Protein AF-A0A194UUN7-F1 (afdb_monomer)

Sequence (169 aa):
MPSITTVHESLPYRIAASPDPTKPTPLRAIDLSRYEAPDIADPSTAGREELEPALAQAYTAMSYLSARRQNLALLDSYGKNAWLVGNWHLEAELRSLEREVADARREIDLVTIRRQRVQEEVGGEIRGLDETWRRGVGRVLETEVAAEGVRREVLEVQRELAQRAQAEV

Solvent-accessible surface area (backbone atoms only — not comparable to full-atom values): 9973 Å² total; per-residue (Å²): 134,86,84,85,80,80,80,68,92,83,61,81,84,71,66,85,79,34,100,42,88,91,50,76,68,83,75,84,82,73,83,61,69,64,62,42,80,61,91,64,98,50,79,91,77,55,51,70,86,60,47,54,60,36,49,54,28,43,53,49,33,51,53,50,52,54,52,48,51,53,52,49,53,50,40,71,74,42,38,68,61,54,49,52,54,52,48,55,51,51,53,51,51,49,56,48,52,55,47,54,52,53,50,53,49,53,52,51,51,54,51,48,53,52,51,50,53,55,50,54,56,51,49,51,52,54,49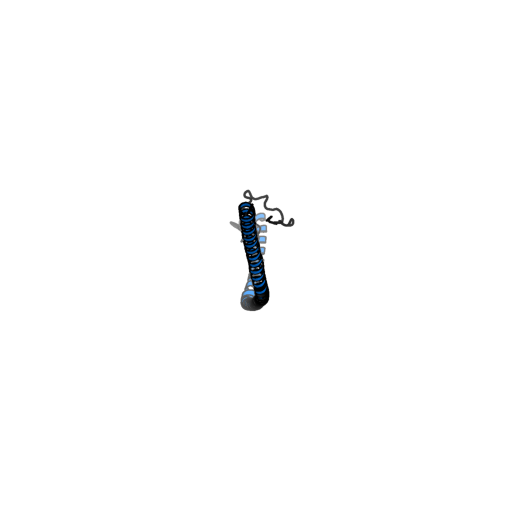,54,51,51,53,50,49,51,51,51,53,49,50,53,53,53,50,52,53,51,53,52,50,53,52,50,53,51,54,50,52,52,51,52,52,53,53,49,59,63,71,76,109

Organism: Cytospora mali (NCBI:txid578113)

Folds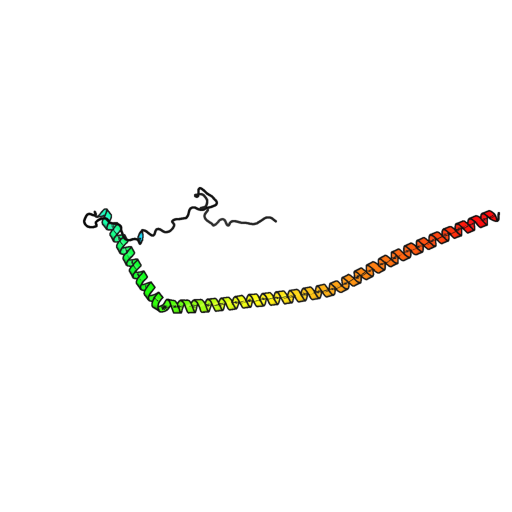eek 3Di:
DDDDPPDDPPDPPPCPPDPDSVDDDDDPPDDPVLLDQQDDPDPVPDDPVSVVVNVVSVVSNVVVVVVVVVVVVVCVVCVVVVVVVVVVVVVVVVVVVVVVVVVVVVVVVVVVVVVVVVCVVVVVVVVVVVVVVVVVVVVVVVVVVVVVVVVVVVVVVVVVVVVVVVVVD

Structure (mmCIF, N/CA/C/O backbone):
data_AF-A0A194UUN7-F1
#
_entry.id   AF-A0A194UUN7-F1
#
loop_
_atom_site.group_PDB
_atom_site.id
_atom_site.type_symbol
_atom_site.label_atom_id
_atom_site.label_alt_id
_atom_site.label_comp_id
_atom_site.label_asym_id
_atom_site.label_entity_id
_atom_site.label_seq_id
_atom_site.pdbx_PDB_ins_code
_atom_site.Cartn_x
_atom_site.Cartn_y
_atom_site.Cartn_z
_atom_site.occupancy
_atom_site.B_iso_or_equiv
_atom_site.auth_seq_id
_atom_site.auth_comp_id
_atom_site.auth_asym_id
_atom_site.auth_atom_id
_atom_site.pdbx_PDB_model_num
ATOM 1 N N . MET A 1 1 ? 12.738 -1.241 24.748 1.00 40.66 1 MET A N 1
ATOM 2 C CA . MET A 1 1 ? 12.448 -1.608 23.346 1.00 40.66 1 MET A CA 1
ATOM 3 C C . MET A 1 1 ? 13.778 -1.899 22.667 1.00 40.66 1 MET A C 1
ATOM 5 O O . MET A 1 1 ? 14.506 -0.940 22.444 1.00 40.66 1 MET A O 1
ATOM 9 N N . PRO A 1 2 ? 14.180 -3.161 22.443 1.00 38.25 2 PRO A N 1
ATOM 10 C CA . PRO A 1 2 ? 15.398 -3.436 21.694 1.00 38.25 2 PRO A CA 1
ATOM 11 C C . PRO A 1 2 ? 15.093 -3.385 20.191 1.00 38.25 2 PRO A C 1
ATOM 13 O O . PRO A 1 2 ? 14.180 -4.054 19.710 1.00 38.25 2 PRO A O 1
ATOM 16 N N . SER A 1 3 ? 15.839 -2.557 19.463 1.00 42.97 3 SER A N 1
ATOM 17 C CA . SER A 1 3 ? 15.768 -2.445 18.007 1.00 42.97 3 SER A CA 1
ATOM 18 C C . SER A 1 3 ? 16.400 -3.676 17.359 1.00 42.97 3 SER A C 1
ATOM 20 O O . SER A 1 3 ? 17.584 -3.942 17.555 1.00 42.97 3 SER A O 1
ATOM 22 N N . ILE A 1 4 ? 15.618 -4.416 16.576 1.00 47.09 4 ILE A N 1
ATOM 23 C CA . ILE A 1 4 ? 16.112 -5.502 15.728 1.00 47.09 4 ILE A CA 1
ATOM 24 C C . ILE A 1 4 ? 16.458 -4.889 14.372 1.00 47.09 4 ILE A C 1
ATOM 26 O O . ILE A 1 4 ? 15.593 -4.733 13.515 1.00 47.09 4 ILE A O 1
ATOM 30 N N . THR A 1 5 ? 17.727 -4.538 14.178 1.00 51.16 5 THR A N 1
ATOM 31 C CA . THR A 1 5 ? 18.286 -4.350 12.834 1.00 51.16 5 THR A CA 1
ATOM 32 C C . THR A 1 5 ? 19.177 -5.549 12.548 1.00 51.16 5 THR A C 1
ATOM 34 O O . THR A 1 5 ? 20.383 -5.516 12.780 1.00 51.16 5 THR A O 1
ATOM 37 N N . THR A 1 6 ? 18.578 -6.644 12.085 1.00 46.22 6 THR A N 1
ATOM 38 C CA . THR A 1 6 ? 19.330 -7.770 11.527 1.00 46.22 6 THR A CA 1
ATOM 39 C C . THR A 1 6 ? 19.773 -7.380 10.123 1.00 46.22 6 THR A C 1
ATOM 41 O O . THR A 1 6 ? 18.981 -7.380 9.183 1.00 46.22 6 THR A O 1
ATOM 44 N N . VAL A 1 7 ? 21.042 -7.006 9.982 1.00 51.09 7 VAL A N 1
ATOM 45 C CA . VAL A 1 7 ? 21.690 -6.859 8.676 1.00 51.09 7 VAL A CA 1
ATOM 46 C C . VAL A 1 7 ? 21.905 -8.273 8.124 1.00 51.09 7 VAL A C 1
ATOM 48 O O . VAL A 1 7 ? 22.600 -9.076 8.737 1.00 51.09 7 VAL A O 1
ATOM 51 N N . HIS A 1 8 ? 21.243 -8.602 7.014 1.00 46.03 8 HIS A N 1
ATOM 52 C CA . HIS A 1 8 ? 21.290 -9.923 6.382 1.00 46.03 8 HIS A CA 1
ATOM 53 C C . HIS A 1 8 ? 22.689 -10.209 5.799 1.00 46.03 8 HIS A C 1
ATOM 55 O O . HIS A 1 8 ? 23.234 -9.405 5.042 1.00 46.03 8 HIS A O 1
ATOM 61 N N . GLU A 1 9 ? 23.242 -11.377 6.123 1.00 49.38 9 GLU A N 1
ATOM 62 C CA . GLU A 1 9 ? 24.629 -11.829 5.893 1.00 49.38 9 GLU A CA 1
ATOM 63 C C . GLU A 1 9 ? 25.030 -11.991 4.407 1.00 49.38 9 GLU A C 1
ATOM 65 O O . GLU A 1 9 ? 26.179 -12.282 4.088 1.00 49.38 9 GLU A O 1
ATOM 70 N N . SER A 1 10 ? 24.100 -11.779 3.470 1.00 47.78 10 SER A N 1
ATOM 71 C CA . SER A 1 10 ? 24.318 -11.980 2.028 1.00 47.78 10 SER A CA 1
ATOM 72 C C . SER A 1 10 ? 24.673 -10.713 1.241 1.00 47.78 10 SER A C 1
ATOM 74 O O . SER A 1 10 ? 24.774 -10.775 0.014 1.00 47.78 10 SER A O 1
ATOM 76 N N . LEU A 1 11 ? 24.819 -9.556 1.892 1.00 42.53 11 LEU A N 1
ATOM 77 C CA . LEU A 1 11 ? 25.294 -8.349 1.216 1.00 42.53 11 LEU A CA 1
ATOM 78 C C . LEU A 1 11 ? 26.823 -8.295 1.310 1.00 42.53 11 LEU A C 1
ATOM 80 O O . LEU A 1 11 ? 27.355 -8.243 2.419 1.00 42.53 11 LEU A O 1
ATOM 84 N N . PRO A 1 12 ? 27.555 -8.318 0.179 1.00 45.66 12 PRO A N 1
ATOM 85 C CA . PRO A 1 12 ? 29.009 -8.328 0.201 1.00 45.66 12 PRO A CA 1
ATOM 86 C C . PRO A 1 12 ? 29.523 -7.105 0.964 1.00 45.66 12 PRO A C 1
ATOM 88 O O . PRO A 1 12 ? 29.266 -5.958 0.592 1.00 45.66 12 PRO A O 1
ATOM 91 N N . TYR A 1 13 ? 30.254 -7.387 2.040 1.00 48.50 13 TYR A N 1
ATOM 92 C CA . TYR A 1 13 ? 30.892 -6.459 2.968 1.00 48.50 13 TYR A CA 1
ATOM 93 C C . TYR A 1 13 ? 31.944 -5.600 2.232 1.00 48.50 13 TYR A C 1
ATOM 95 O O . TYR A 1 13 ? 33.145 -5.826 2.321 1.00 48.50 13 TYR A O 1
ATOM 103 N N . ARG A 1 14 ? 31.506 -4.617 1.434 1.00 49.06 14 ARG A N 1
ATOM 104 C CA . ARG A 1 14 ? 32.381 -3.692 0.680 1.00 49.06 14 ARG A CA 1
ATOM 105 C C . ARG A 1 14 ? 32.570 -2.340 1.373 1.00 49.06 14 ARG A C 1
ATOM 107 O O . ARG A 1 14 ? 33.116 -1.420 0.777 1.00 49.06 14 ARG A O 1
ATOM 114 N N . ILE A 1 15 ? 32.147 -2.222 2.633 1.00 47.06 15 ILE A N 1
ATOM 115 C CA . ILE A 1 15 ? 32.343 -1.016 3.456 1.00 47.06 15 ILE A CA 1
ATOM 116 C C . ILE A 1 15 ? 33.821 -0.873 3.887 1.00 47.06 15 ILE A C 1
ATOM 118 O O . ILE A 1 15 ? 34.275 0.226 4.178 1.00 47.06 15 ILE A O 1
ATOM 122 N N . ALA A 1 16 ? 34.620 -1.945 3.835 1.00 47.44 16 ALA A N 1
ATOM 123 C CA . ALA A 1 16 ? 35.981 -1.976 4.381 1.00 47.44 16 ALA A CA 1
ATOM 124 C C . ALA A 1 16 ? 37.088 -1.301 3.532 1.00 47.44 16 ALA A C 1
ATOM 126 O O . ALA A 1 16 ? 38.255 -1.401 3.894 1.00 47.44 16 ALA A O 1
ATOM 127 N N . ALA A 1 17 ? 36.766 -0.624 2.421 1.00 52.44 17 ALA A N 1
ATOM 128 C CA . ALA A 1 17 ? 37.774 0.023 1.562 1.00 52.44 17 ALA A CA 1
ATOM 129 C C . ALA A 1 17 ? 37.651 1.558 1.460 1.00 52.44 17 ALA A C 1
ATOM 131 O O . ALA A 1 17 ? 38.436 2.175 0.743 1.00 52.44 17 ALA A O 1
ATOM 132 N N . SER A 1 18 ? 36.697 2.185 2.162 1.00 48.75 18 SER A N 1
ATOM 133 C CA . SER A 1 18 ? 36.583 3.651 2.208 1.00 48.75 18 SER A CA 1
ATOM 134 C C . SER A 1 18 ? 37.265 4.196 3.471 1.00 48.75 18 SER A C 1
ATOM 136 O O . SER A 1 18 ? 36.979 3.689 4.555 1.00 48.75 18 SER A O 1
ATOM 138 N N . PRO A 1 19 ? 38.116 5.238 3.382 1.00 61.81 19 PRO A N 1
ATOM 139 C CA . PRO A 1 19 ? 38.690 5.923 4.548 1.00 61.81 19 PRO A CA 1
ATOM 140 C C . PRO A 1 19 ? 37.646 6.547 5.493 1.00 61.81 19 PRO A C 1
ATOM 142 O O . PRO A 1 19 ? 37.982 6.920 6.612 1.00 61.81 19 PRO A O 1
ATOM 145 N N . ASP A 1 20 ? 36.391 6.660 5.045 1.00 64.44 20 ASP A N 1
ATOM 146 C CA . ASP A 1 20 ? 35.254 7.177 5.805 1.00 64.44 20 ASP A CA 1
ATOM 147 C C . ASP A 1 20 ? 34.092 6.154 5.779 1.00 64.44 20 ASP A C 1
ATOM 149 O O . ASP A 1 20 ? 33.549 5.875 4.701 1.00 64.44 20 ASP A O 1
ATOM 153 N N . PRO A 1 21 ? 33.680 5.582 6.930 1.00 62.38 21 PRO A N 1
ATOM 154 C CA . PRO A 1 21 ? 32.591 4.604 7.009 1.00 62.38 21 PRO A CA 1
ATOM 155 C C . PRO A 1 21 ? 31.201 5.214 6.760 1.00 62.38 21 PRO A C 1
ATOM 157 O O . PRO A 1 21 ? 30.236 4.473 6.584 1.00 62.38 21 PRO A O 1
ATOM 160 N N . THR A 1 22 ? 31.080 6.546 6.735 1.00 70.50 22 THR A N 1
ATOM 161 C CA . THR A 1 22 ? 29.814 7.257 6.489 1.00 70.50 22 THR A CA 1
ATOM 162 C C . THR A 1 22 ? 29.601 7.618 5.019 1.00 70.50 22 THR A C 1
ATOM 164 O O . THR A 1 22 ? 28.482 7.939 4.614 1.00 70.50 22 THR A O 1
ATOM 167 N N . LYS A 1 23 ? 30.651 7.512 4.193 1.00 65.88 23 LYS A N 1
ATOM 168 C CA . LYS A 1 23 ? 30.598 7.813 2.763 1.00 65.88 23 LYS A CA 1
ATOM 169 C C . LYS A 1 23 ? 31.354 6.744 1.968 1.00 65.88 23 LYS A C 1
ATOM 171 O O . LYS A 1 23 ? 32.582 6.808 1.874 1.00 65.88 23 LYS A O 1
ATOM 176 N N . PRO A 1 24 ? 30.660 5.760 1.363 1.00 66.81 24 PRO A N 1
ATOM 177 C CA . PRO A 1 24 ? 31.322 4.834 0.457 1.00 66.81 24 PRO A CA 1
ATOM 178 C C . PRO A 1 24 ? 31.916 5.623 -0.713 1.00 66.81 24 PRO A C 1
ATOM 180 O O . PRO A 1 24 ? 31.270 6.508 -1.282 1.00 66.81 24 PRO A O 1
ATOM 183 N N . THR A 1 25 ? 33.164 5.321 -1.064 1.00 72.00 25 THR A N 1
ATOM 184 C CA . THR A 1 25 ? 33.824 5.921 -2.225 1.00 72.00 25 THR A CA 1
ATOM 185 C C . THR A 1 25 ? 32.985 5.607 -3.472 1.00 72.00 25 THR A C 1
ATOM 187 O O . THR A 1 25 ? 32.621 4.442 -3.664 1.00 72.00 25 THR A O 1
ATOM 190 N N . PRO A 1 26 ? 32.625 6.601 -4.308 1.00 71.12 26 PRO A N 1
ATOM 191 C CA . PRO A 1 26 ? 31.770 6.355 -5.462 1.00 71.12 26 PRO A CA 1
ATOM 192 C C . PRO A 1 26 ? 32.459 5.369 -6.406 1.00 71.12 26 PRO A C 1
ATOM 194 O O . PRO A 1 26 ? 33.560 5.618 -6.900 1.00 71.12 26 PRO A O 1
ATOM 197 N N . LEU A 1 27 ? 31.810 4.230 -6.642 1.00 71.12 27 LEU A N 1
ATOM 198 C CA . LEU A 1 27 ? 32.313 3.216 -7.557 1.00 71.12 27 LEU A CA 1
ATOM 199 C C . LEU A 1 27 ? 32.274 3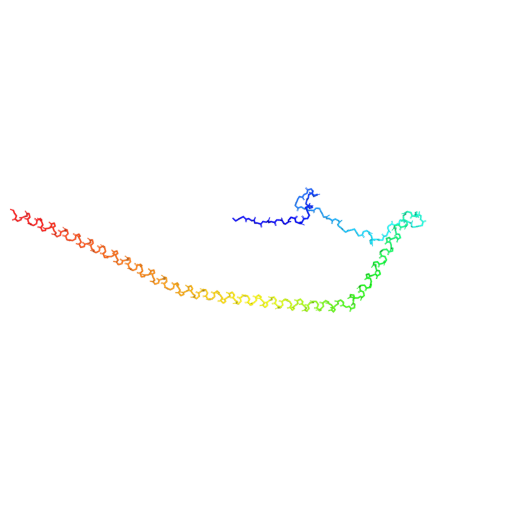.770 -8.985 1.00 71.12 27 LEU A C 1
ATOM 201 O O . LEU A 1 27 ? 31.201 4.035 -9.525 1.00 71.12 27 LEU A O 1
ATOM 205 N N . ARG A 1 28 ? 33.437 3.859 -9.638 1.00 70.69 28 ARG A N 1
ATOM 206 C CA . ARG A 1 28 ? 33.513 3.903 -11.106 1.00 70.69 28 ARG A CA 1
ATOM 207 C C . ARG A 1 28 ? 33.275 2.491 -11.647 1.00 70.69 28 ARG A C 1
ATOM 209 O O . ARG A 1 28 ? 34.204 1.804 -12.046 1.00 70.69 28 ARG A O 1
ATOM 216 N N . ALA A 1 29 ? 32.029 2.027 -11.556 1.00 73.81 29 ALA A N 1
ATOM 217 C CA . ALA A 1 29 ? 31.648 0.667 -11.944 1.00 73.81 29 ALA A CA 1
ATOM 218 C C . ALA A 1 29 ? 31.488 0.490 -13.463 1.00 73.81 29 ALA A C 1
ATOM 220 O O . ALA A 1 29 ? 31.523 -0.637 -13.948 1.00 73.81 29 ALA A O 1
ATOM 221 N N . ILE A 1 30 ? 31.299 1.585 -14.203 1.00 78.25 30 ILE A N 1
ATOM 222 C CA . ILE A 1 30 ? 31.069 1.563 -15.647 1.00 78.25 30 ILE A CA 1
ATOM 223 C C . ILE A 1 30 ? 32.151 2.401 -16.317 1.00 78.25 30 ILE A C 1
ATOM 225 O O . ILE A 1 30 ? 32.269 3.598 -16.058 1.00 78.25 30 ILE A O 1
ATOM 229 N N . ASP A 1 31 ? 32.925 1.748 -17.175 1.00 79.44 31 ASP A N 1
ATOM 230 C CA . ASP A 1 31 ? 33.893 2.387 -18.054 1.00 79.44 31 ASP A CA 1
ATOM 231 C C . ASP A 1 31 ? 33.223 2.718 -19.395 1.00 79.44 31 ASP A C 1
ATOM 233 O O . ASP A 1 31 ? 32.729 1.830 -20.095 1.00 79.44 31 ASP A O 1
ATOM 237 N N . LEU A 1 32 ? 33.172 4.010 -19.722 1.00 80.44 32 LEU A N 1
ATOM 238 C CA . LEU A 1 32 ? 32.573 4.523 -20.954 1.00 80.44 32 LEU A CA 1
ATOM 239 C C . LEU A 1 32 ? 33.606 4.781 -22.053 1.00 80.44 32 LEU A C 1
ATOM 241 O O . LEU A 1 32 ? 33.202 4.983 -23.197 1.00 80.44 32 LEU A O 1
ATOM 245 N N . SER A 1 33 ? 34.906 4.698 -21.740 1.00 79.44 33 SER A N 1
ATOM 246 C CA . SER A 1 33 ? 35.990 4.991 -22.687 1.00 79.44 33 SER A CA 1
ATOM 247 C C . SER A 1 33 ? 35.883 4.146 -23.959 1.00 79.44 33 SER A C 1
ATOM 249 O O . SER A 1 33 ? 36.107 4.635 -25.057 1.00 79.44 33 SER A O 1
ATOM 251 N N . ARG A 1 34 ? 35.391 2.904 -23.854 1.00 73.25 34 ARG A N 1
ATOM 252 C CA . ARG A 1 34 ? 35.129 2.000 -24.990 1.00 73.25 34 ARG A CA 1
ATOM 253 C C . ARG A 1 34 ? 34.209 2.585 -26.074 1.00 73.25 34 ARG A C 1
ATOM 255 O O . ARG A 1 34 ? 34.278 2.144 -27.218 1.00 73.25 34 ARG A O 1
ATOM 262 N N . TYR A 1 35 ? 33.326 3.516 -25.720 1.00 77.12 35 TYR A N 1
ATOM 263 C CA . TYR A 1 35 ? 32.374 4.142 -26.644 1.00 77.12 35 TYR A CA 1
ATOM 264 C C . TYR A 1 35 ? 32.794 5.549 -27.075 1.00 77.12 35 TYR A C 1
ATOM 266 O O . TYR A 1 35 ? 32.103 6.166 -27.887 1.00 77.12 35 TYR A O 1
ATOM 274 N N . GLU A 1 36 ? 33.896 6.058 -26.530 1.00 79.88 36 GLU A N 1
ATOM 275 C CA . GLU A 1 36 ? 34.485 7.324 -26.940 1.00 79.88 36 GLU A CA 1
ATOM 276 C C . GLU A 1 36 ? 35.269 7.138 -28.244 1.00 79.88 36 GLU A C 1
ATOM 278 O O . GLU A 1 36 ? 35.706 6.034 -28.586 1.00 79.88 36 GLU A O 1
ATOM 283 N N . ALA A 1 37 ? 35.396 8.220 -29.012 1.00 78.25 37 ALA A N 1
ATOM 284 C CA . ALA A 1 37 ? 36.209 8.201 -30.217 1.00 78.25 37 ALA A CA 1
ATOM 285 C C . ALA A 1 37 ? 37.684 7.983 -29.832 1.00 78.25 37 ALA A C 1
ATOM 287 O O . ALA A 1 37 ? 38.129 8.564 -28.841 1.00 78.25 37 ALA A O 1
ATOM 288 N N . PRO A 1 38 ? 38.440 7.168 -30.589 1.00 79.81 38 PRO A N 1
ATOM 289 C CA . PRO A 1 38 ? 39.857 6.976 -30.316 1.00 79.81 38 PRO A CA 1
ATOM 290 C C . PRO A 1 38 ? 40.611 8.302 -30.467 1.00 79.81 38 PRO A C 1
ATOM 292 O O . PRO A 1 38 ? 40.456 8.993 -31.475 1.00 79.81 38 PRO A O 1
ATOM 295 N N . ASP A 1 39 ? 41.430 8.641 -29.473 1.00 75.00 39 ASP A N 1
ATOM 296 C CA . ASP A 1 39 ? 42.277 9.834 -29.492 1.00 75.00 39 ASP A CA 1
ATOM 297 C C . ASP A 1 39 ? 43.629 9.483 -30.130 1.00 75.00 39 ASP A C 1
ATOM 299 O O . ASP A 1 39 ? 44.523 8.943 -29.479 1.00 75.00 39 ASP A O 1
ATOM 303 N N . ILE A 1 40 ? 43.745 9.711 -31.442 1.00 78.19 40 ILE A N 1
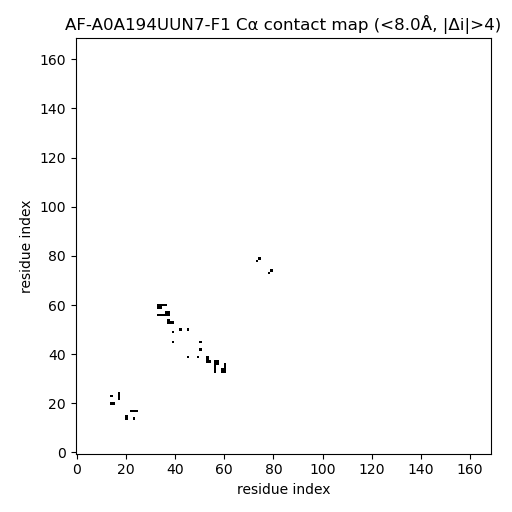ATOM 304 C CA . ILE A 1 40 ? 45.003 9.580 -32.187 1.00 78.19 40 ILE A CA 1
ATOM 305 C C . ILE A 1 40 ? 45.380 10.969 -32.697 1.00 78.19 40 ILE A C 1
ATOM 307 O O . ILE A 1 40 ? 44.644 11.552 -33.494 1.00 78.19 40 ILE A O 1
ATOM 311 N N . ALA A 1 41 ? 46.535 11.483 -32.264 1.00 71.06 41 ALA A N 1
ATOM 312 C CA . ALA A 1 41 ? 46.995 12.830 -32.608 1.00 71.06 41 ALA A CA 1
ATOM 313 C C . ALA A 1 41 ? 47.221 13.023 -34.121 1.00 71.06 41 ALA A C 1
ATOM 315 O O . ALA A 1 41 ? 46.822 14.047 -34.671 1.00 71.06 41 ALA A O 1
ATOM 316 N N . ASP A 1 42 ? 47.826 12.034 -34.793 1.00 79.56 42 ASP A N 1
ATOM 317 C CA . ASP A 1 42 ? 47.916 11.973 -36.255 1.00 79.56 42 ASP A CA 1
ATOM 318 C C . ASP A 1 42 ? 47.955 10.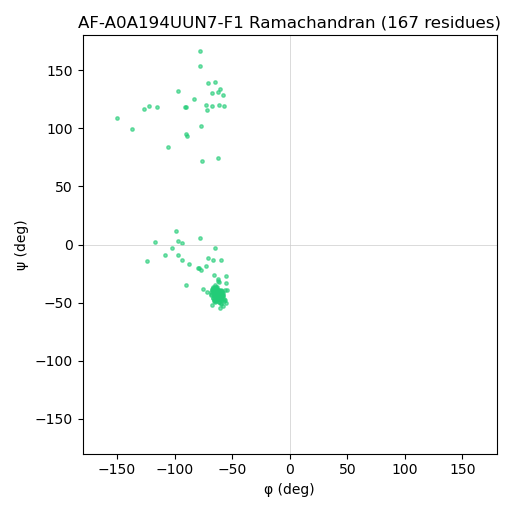504 -36.739 1.00 79.56 42 ASP A C 1
ATOM 320 O O . ASP A 1 42 ? 48.960 9.805 -36.554 1.00 79.56 42 ASP A O 1
ATOM 324 N N . PRO A 1 43 ? 46.876 9.998 -37.366 1.00 75.62 43 PRO A N 1
ATOM 325 C CA . PRO A 1 43 ? 46.808 8.620 -37.851 1.00 75.62 43 PRO A CA 1
ATOM 326 C C . PRO A 1 43 ? 47.780 8.328 -39.003 1.00 75.62 43 PRO A C 1
ATOM 328 O O . PRO A 1 43 ? 47.999 7.160 -39.317 1.00 75.62 43 PRO A O 1
ATOM 331 N N . SER A 1 44 ? 48.369 9.351 -39.636 1.00 77.56 44 SER A N 1
ATOM 332 C CA . SER A 1 44 ? 49.357 9.177 -40.708 1.00 77.56 44 SER A CA 1
ATOM 333 C C . SER A 1 44 ? 50.766 8.851 -40.197 1.00 77.56 44 SER A C 1
ATOM 335 O O . SER A 1 44 ? 51.569 8.280 -40.936 1.00 77.56 44 SER A O 1
ATOM 337 N N . THR A 1 45 ? 51.052 9.159 -38.929 1.00 80.06 45 THR A N 1
ATOM 338 C CA . THR A 1 45 ? 52.338 8.876 -38.270 1.00 80.06 45 THR A CA 1
ATOM 339 C C . THR A 1 45 ? 52.258 7.753 -37.235 1.00 80.06 45 THR A C 1
ATOM 341 O O . THR A 1 45 ? 53.291 7.319 -36.728 1.00 80.06 45 THR A O 1
ATOM 344 N N . ALA A 1 46 ? 51.048 7.294 -36.911 1.00 82.50 46 ALA A N 1
ATOM 345 C CA . ALA A 1 46 ? 50.804 6.295 -35.879 1.00 82.50 46 ALA A CA 1
ATOM 346 C C . ALA A 1 46 ? 51.288 4.893 -36.289 1.00 82.50 46 ALA A C 1
ATOM 348 O O . ALA A 1 46 ? 51.114 4.441 -37.425 1.00 82.50 46 ALA A O 1
ATOM 349 N N . GLY A 1 47 ? 51.889 4.186 -35.333 1.00 85.38 47 GLY A N 1
ATOM 350 C CA . GLY A 1 47 ? 52.341 2.810 -35.511 1.00 85.38 47 GLY A CA 1
ATOM 351 C C . GLY A 1 47 ? 51.195 1.797 -35.438 1.00 85.38 47 GLY A C 1
ATOM 352 O O . GLY A 1 47 ? 50.099 2.081 -34.956 1.00 85.38 47 GLY A O 1
ATOM 353 N N . ARG A 1 48 ? 51.462 0.557 -35.861 1.00 85.00 48 ARG A N 1
ATOM 354 C CA . ARG A 1 48 ? 50.481 -0.543 -35.813 1.00 85.00 48 ARG A CA 1
ATOM 355 C C . ARG A 1 48 ? 49.899 -0.773 -34.411 1.00 85.00 48 ARG A C 1
ATOM 357 O O . ARG A 1 48 ? 48.705 -1.032 -34.292 1.00 85.00 48 ARG A O 1
ATOM 364 N N . GLU A 1 49 ? 50.732 -0.663 -33.378 1.00 86.06 49 GLU A N 1
ATOM 365 C CA . GLU A 1 49 ? 50.346 -0.880 -31.976 1.00 86.06 49 GLU A CA 1
ATOM 366 C C . GLU A 1 49 ? 49.336 0.159 -31.461 1.00 86.06 49 GLU A C 1
ATOM 368 O O . GLU A 1 49 ? 48.534 -0.153 -30.586 1.00 86.06 49 GLU A O 1
ATOM 373 N N . GLU A 1 50 ? 49.320 1.362 -32.040 1.00 83.38 50 GLU A N 1
ATOM 374 C CA . GLU A 1 50 ? 48.370 2.432 -31.705 1.00 83.38 50 GLU A CA 1
ATOM 375 C C . GLU A 1 50 ? 47.101 2.354 -32.572 1.00 83.38 50 GLU A C 1
ATOM 377 O O . GLU A 1 50 ? 45.991 2.606 -32.102 1.00 83.38 50 GLU A O 1
ATOM 382 N N . LEU A 1 51 ? 47.246 1.947 -33.837 1.00 85.94 51 LEU A N 1
ATOM 383 C CA . LEU A 1 51 ? 46.149 1.892 -34.805 1.00 85.94 51 LEU A CA 1
ATOM 384 C C . LEU A 1 51 ? 45.195 0.707 -34.593 1.00 85.94 51 LEU A C 1
ATOM 386 O O . LEU A 1 51 ? 43.987 0.868 -34.763 1.00 85.94 51 LEU A O 1
ATOM 390 N N . GLU A 1 52 ? 45.694 -0.480 -34.230 1.00 88.31 52 GLU A N 1
ATOM 391 C CA . GLU A 1 52 ? 44.844 -1.660 -33.997 1.00 88.31 52 GLU A CA 1
ATOM 392 C C . GLU A 1 52 ? 43.791 -1.461 -32.881 1.00 88.31 52 GLU A C 1
ATOM 394 O O . GLU A 1 52 ? 42.604 -1.696 -33.148 1.00 88.31 52 GLU A O 1
ATOM 399 N N . PRO A 1 53 ? 44.144 -1.002 -31.660 1.00 87.06 53 PRO A N 1
ATOM 400 C CA . PRO A 1 53 ? 43.154 -0.773 -30.606 1.00 87.06 53 PRO A CA 1
ATOM 401 C C . PRO A 1 53 ? 42.192 0.370 -30.950 1.00 87.06 53 PRO A C 1
ATOM 403 O O . PRO A 1 53 ? 40.991 0.253 -30.696 1.00 87.06 53 PRO A O 1
ATOM 406 N N . ALA A 1 54 ? 42.683 1.433 -31.593 1.00 86.56 54 ALA A N 1
ATOM 407 C CA . ALA A 1 54 ? 41.852 2.546 -32.036 1.00 86.56 54 ALA A CA 1
ATOM 408 C C . ALA A 1 54 ? 40.823 2.124 -33.096 1.00 86.56 54 ALA A C 1
ATOM 410 O O . ALA A 1 54 ? 39.654 2.510 -33.028 1.00 86.56 54 ALA A O 1
ATOM 411 N N . LEU A 1 55 ? 41.222 1.277 -34.050 1.00 87.56 55 LEU A N 1
ATOM 412 C CA . LEU A 1 55 ? 40.320 0.726 -35.058 1.00 87.56 55 LEU A CA 1
ATOM 413 C C . LEU A 1 55 ? 39.249 -0.166 -34.416 1.00 87.56 55 LEU A C 1
ATOM 415 O O . LEU A 1 55 ? 38.066 -0.043 -34.740 1.00 87.56 55 LEU A O 1
ATOM 419 N N . ALA A 1 56 ? 39.637 -1.033 -33.477 1.00 87.56 56 ALA A N 1
ATOM 420 C CA . ALA A 1 56 ? 38.697 -1.881 -32.743 1.00 87.56 56 ALA A CA 1
ATOM 421 C C . ALA A 1 56 ? 37.670 -1.053 -31.944 1.00 87.56 56 ALA A C 1
ATOM 423 O O . ALA A 1 56 ? 36.472 -1.363 -31.948 1.00 87.56 56 ALA A O 1
ATOM 424 N N . GLN A 1 57 ? 38.114 0.032 -31.303 1.00 87.31 57 GLN A N 1
ATOM 425 C CA . GLN A 1 57 ? 37.248 0.981 -30.601 1.00 87.31 57 GLN A CA 1
ATOM 426 C C . GLN A 1 57 ? 36.301 1.703 -31.571 1.00 87.31 57 GLN A C 1
ATOM 428 O O . GLN A 1 57 ? 35.093 1.734 -31.335 1.00 87.31 57 GLN A O 1
ATOM 433 N N . ALA A 1 58 ? 36.805 2.185 -32.711 1.00 88.38 58 ALA A N 1
ATOM 434 C CA . ALA A 1 58 ? 35.997 2.840 -33.739 1.00 88.38 58 ALA A CA 1
ATOM 435 C C . ALA A 1 58 ? 34.906 1.914 -34.309 1.00 88.38 58 ALA A C 1
ATOM 437 O O . ALA A 1 58 ? 33.747 2.319 -34.420 1.00 88.38 58 ALA A O 1
ATOM 438 N N . TYR A 1 59 ? 35.231 0.649 -34.605 1.00 89.81 59 TYR A N 1
ATOM 439 C CA . TYR A 1 59 ? 34.237 -0.340 -35.045 1.00 89.81 59 TYR A CA 1
ATOM 440 C C . TYR A 1 59 ? 33.189 -0.637 -33.970 1.00 89.81 59 TYR A C 1
ATOM 442 O O . TYR A 1 59 ? 32.004 -0.797 -34.285 1.00 89.81 59 TYR A O 1
ATOM 450 N N . THR A 1 60 ? 33.604 -0.681 -32.702 1.00 88.81 60 THR A N 1
ATOM 451 C CA . THR A 1 60 ? 32.693 -0.874 -31.567 1.00 88.81 60 THR A CA 1
ATOM 452 C C . THR A 1 60 ? 31.719 0.301 -31.450 1.00 88.81 60 THR A C 1
ATOM 454 O O . THR A 1 60 ? 30.503 0.093 -31.402 1.00 88.81 60 THR A O 1
ATOM 457 N N . ALA A 1 61 ? 32.230 1.534 -31.490 1.00 88.38 61 ALA A N 1
ATOM 458 C CA . ALA A 1 61 ? 31.425 2.751 -31.458 1.00 88.38 61 ALA A CA 1
ATOM 459 C C . ALA A 1 61 ? 30.465 2.834 -32.658 1.00 88.38 61 ALA A C 1
ATOM 461 O O . ALA A 1 61 ? 29.271 3.084 -32.478 1.00 88.38 61 ALA A O 1
ATOM 462 N N . MET A 1 62 ? 30.942 2.543 -33.874 1.00 90.75 62 MET A N 1
ATOM 463 C CA . MET A 1 62 ? 30.116 2.530 -35.086 1.00 90.75 62 MET A CA 1
ATOM 464 C C . MET A 1 62 ? 28.965 1.523 -34.978 1.00 90.75 62 MET A C 1
ATOM 466 O O . MET A 1 62 ? 27.815 1.853 -35.280 1.00 90.75 62 MET A O 1
ATOM 470 N N . SER A 1 63 ? 29.256 0.304 -34.520 1.00 91.44 63 SER A N 1
ATOM 471 C CA . SER A 1 63 ? 28.252 -0.752 -34.360 1.00 91.44 63 SER A CA 1
ATOM 472 C C . SER A 1 63 ? 27.179 -0.353 -33.343 1.00 91.44 63 SER A C 1
ATOM 474 O O . SER A 1 63 ? 25.984 -0.490 -33.615 1.00 91.44 63 SER A O 1
ATOM 476 N N . TYR A 1 64 ? 27.590 0.221 -32.208 1.00 91.06 64 TYR A N 1
ATOM 477 C CA . TYR A 1 64 ? 26.670 0.738 -31.195 1.00 91.06 64 TYR A CA 1
ATOM 478 C C . TYR A 1 64 ? 25.793 1.875 -31.734 1.00 91.06 64 TYR A C 1
ATOM 480 O O . TYR A 1 64 ? 24.576 1.851 -31.546 1.00 91.06 64 TYR A O 1
ATOM 488 N N . LEU A 1 65 ? 26.373 2.855 -32.434 1.00 91.69 65 LEU A N 1
ATOM 489 C CA . LEU A 1 65 ? 25.619 3.975 -33.005 1.00 91.69 65 LEU A CA 1
ATOM 490 C C . LEU A 1 65 ? 24.626 3.513 -34.077 1.00 91.69 65 LEU A C 1
ATOM 492 O O . LEU A 1 65 ? 23.504 4.021 -34.131 1.00 91.69 65 LEU A O 1
ATOM 496 N N . SER A 1 66 ? 24.995 2.513 -34.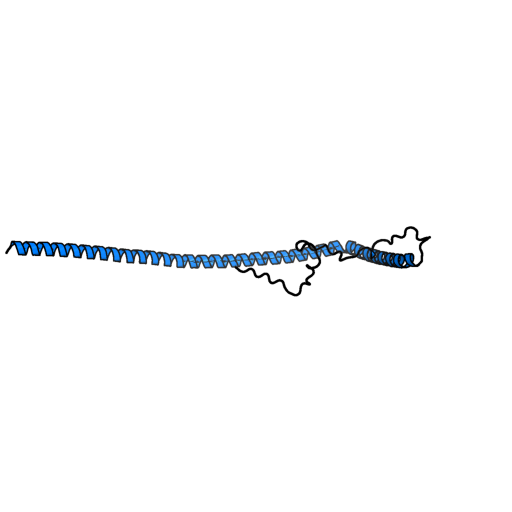881 1.00 95.31 66 SER A N 1
ATOM 497 C CA . SER A 1 66 ? 24.092 1.895 -35.855 1.00 95.31 66 SER A CA 1
ATOM 498 C C . SER A 1 66 ? 22.881 1.249 -35.170 1.00 95.31 66 SER A C 1
ATOM 500 O O . SER A 1 66 ? 21.738 1.560 -35.517 1.00 95.31 66 SER A O 1
ATOM 502 N N . ALA A 1 67 ? 23.113 0.435 -34.133 1.00 95.88 67 ALA A N 1
ATOM 503 C CA . ALA A 1 67 ? 22.046 -0.177 -33.341 1.00 95.88 67 ALA A CA 1
ATOM 504 C C . ALA A 1 67 ? 21.189 0.877 -32.616 1.00 95.88 67 ALA A C 1
ATOM 506 O O . ALA A 1 67 ? 19.961 0.809 -32.620 1.00 95.88 67 ALA A O 1
ATOM 507 N N . ARG A 1 68 ? 21.817 1.912 -32.047 1.00 95.56 68 ARG A N 1
ATOM 508 C CA . ARG A 1 68 ? 21.115 3.020 -31.389 1.00 95.56 68 ARG A CA 1
ATOM 509 C C . ARG A 1 68 ? 20.203 3.764 -32.356 1.00 95.56 68 ARG A C 1
ATOM 511 O O . ARG A 1 68 ? 19.081 4.086 -31.983 1.00 95.56 68 ARG A O 1
ATOM 518 N N . ARG A 1 69 ? 20.642 4.010 -33.592 1.00 97.69 69 ARG A N 1
ATOM 519 C CA . ARG A 1 69 ? 19.810 4.646 -34.623 1.00 97.69 69 ARG A CA 1
ATOM 520 C C . ARG A 1 69 ? 18.572 3.807 -34.939 1.00 97.69 69 ARG A C 1
ATOM 522 O O . ARG A 1 69 ? 17.485 4.364 -35.048 1.00 97.69 69 ARG A O 1
ATOM 529 N N . GLN A 1 70 ? 18.725 2.487 -35.048 1.00 97.50 70 GLN A N 1
ATOM 530 C CA . GLN A 1 70 ? 17.596 1.571 -35.246 1.00 97.50 70 GLN A CA 1
ATOM 531 C C . GLN A 1 70 ? 16.629 1.612 -34.053 1.00 97.50 70 GLN A C 1
ATOM 533 O O . GLN A 1 70 ? 15.427 1.777 -34.246 1.00 97.50 70 GLN A O 1
ATOM 538 N N . ASN A 1 71 ? 17.148 1.559 -32.823 1.00 97.19 71 ASN A N 1
ATOM 539 C CA . ASN A 1 71 ? 16.333 1.647 -31.609 1.00 97.19 71 ASN A CA 1
ATOM 540 C C . ASN A 1 71 ? 15.588 2.983 -31.501 1.00 97.19 71 ASN A C 1
ATOM 542 O O . ASN A 1 71 ? 14.419 3.003 -31.130 1.00 97.19 71 ASN A O 1
ATOM 546 N N . LEU A 1 72 ? 16.237 4.097 -31.851 1.00 98.00 72 LEU A N 1
ATOM 547 C CA . LEU A 1 72 ? 15.600 5.413 -31.861 1.00 98.00 72 LEU A CA 1
ATOM 548 C C . LEU A 1 72 ? 14.512 5.511 -32.931 1.00 98.00 72 LEU A C 1
ATOM 550 O O . LEU A 1 72 ? 13.475 6.097 -32.658 1.00 98.00 72 LEU A O 1
ATOM 554 N N . ALA A 1 73 ? 14.697 4.897 -34.103 1.00 97.81 73 ALA A N 1
ATOM 555 C CA . ALA A 1 73 ? 13.650 4.844 -35.124 1.00 97.81 73 ALA A CA 1
ATOM 556 C C . ALA A 1 73 ? 12.422 4.046 -34.648 1.00 97.81 73 ALA A C 1
ATOM 558 O O . ALA A 1 73 ? 11.284 4.453 -34.886 1.00 97.81 73 ALA A O 1
ATOM 559 N N . LEU A 1 74 ? 12.636 2.938 -33.928 1.00 98.00 74 LEU A N 1
ATOM 560 C CA . LEU A 1 74 ? 11.549 2.185 -33.292 1.00 98.00 74 LEU A CA 1
ATOM 561 C C . LEU A 1 74 ? 10.868 2.998 -32.186 1.00 98.00 74 LEU A C 1
ATOM 563 O O . LEU A 1 74 ? 9.642 2.997 -32.094 1.00 98.00 74 LEU A O 1
ATOM 567 N N . LEU A 1 75 ? 11.644 3.710 -31.367 1.00 97.88 75 LEU A N 1
ATOM 568 C CA . LEU A 1 75 ? 11.113 4.562 -30.308 1.00 97.88 75 LEU A CA 1
ATOM 569 C C . LEU A 1 75 ? 10.303 5.736 -30.873 1.00 97.88 75 LEU A C 1
ATOM 571 O O . LEU A 1 75 ? 9.247 6.048 -30.337 1.00 97.88 75 LEU A O 1
ATOM 575 N N . ASP A 1 76 ? 10.755 6.352 -31.959 1.00 97.56 76 ASP A N 1
ATOM 576 C CA . ASP A 1 76 ? 10.022 7.423 -32.638 1.00 97.56 76 ASP A CA 1
ATOM 577 C C . ASP A 1 76 ? 8.697 6.901 -33.219 1.00 97.56 76 ASP A C 1
ATOM 579 O O . ASP A 1 76 ? 7.641 7.507 -33.048 1.00 97.56 76 ASP A O 1
ATOM 583 N N . SER A 1 77 ? 8.728 5.697 -33.801 1.00 97.88 77 SER A N 1
ATOM 584 C CA . SER A 1 77 ? 7.551 5.067 -34.412 1.00 97.88 77 SER A CA 1
ATOM 585 C C . SER A 1 77 ? 6.514 4.583 -33.388 1.00 97.88 77 SER A C 1
ATOM 587 O O . SER A 1 77 ? 5.312 4.727 -33.607 1.00 97.88 77 SER A O 1
ATOM 589 N N . TYR A 1 78 ? 6.952 3.986 -32.274 1.00 97.75 78 TYR A N 1
ATOM 590 C CA . TYR A 1 78 ? 6.067 3.252 -31.354 1.00 97.75 78 TYR A CA 1
ATOM 591 C C . TYR A 1 78 ? 6.098 3.747 -29.908 1.00 97.75 78 TYR A C 1
ATOM 593 O O . TYR A 1 78 ? 5.211 3.404 -29.125 1.00 97.75 78 TYR A O 1
ATOM 601 N N . GLY A 1 79 ? 7.082 4.563 -29.534 1.00 97.81 79 GLY A N 1
ATOM 602 C CA . GLY A 1 79 ? 7.341 4.947 -28.147 1.00 97.81 79 GLY A CA 1
ATOM 603 C C . GLY A 1 79 ? 6.177 5.682 -27.502 1.00 97.81 79 GLY A C 1
ATOM 604 O O . GLY A 1 79 ? 5.794 5.348 -26.384 1.00 97.81 79 GLY A O 1
ATOM 605 N N . LYS A 1 80 ? 5.546 6.618 -28.221 1.00 97.44 80 LYS A N 1
ATOM 606 C CA . LYS A 1 80 ? 4.366 7.335 -27.714 1.00 97.44 80 LYS A CA 1
ATOM 607 C C . LYS A 1 80 ? 3.218 6.377 -27.385 1.00 97.44 80 LYS A C 1
ATOM 609 O O . LYS A 1 80 ? 2.619 6.483 -26.320 1.00 97.44 80 LYS A O 1
ATOM 614 N N . ASN A 1 81 ? 2.923 5.439 -28.283 1.00 97.38 81 ASN A N 1
ATOM 615 C CA . ASN A 1 81 ? 1.830 4.487 -28.090 1.00 97.38 81 ASN A CA 1
ATOM 616 C C . ASN A 1 81 ? 2.141 3.508 -26.953 1.00 97.38 81 ASN A C 1
ATOM 618 O O . ASN A 1 81 ? 1.286 3.281 -26.101 1.00 97.38 81 ASN A O 1
ATOM 622 N N . ALA A 1 82 ? 3.370 2.988 -26.892 1.00 97.69 82 ALA A N 1
ATOM 623 C CA . ALA A 1 82 ? 3.816 2.127 -25.799 1.00 97.69 82 ALA A CA 1
ATOM 624 C C . ALA A 1 82 ? 3.733 2.844 -24.441 1.00 97.69 82 ALA A C 1
ATOM 626 O O . ALA A 1 82 ? 3.254 2.266 -23.466 1.00 97.69 82 ALA A O 1
ATOM 627 N N . TRP A 1 83 ? 4.129 4.119 -24.389 1.00 97.94 83 TRP A N 1
ATOM 628 C CA . TRP A 1 83 ? 4.029 4.937 -23.183 1.00 97.94 83 TRP A CA 1
ATOM 629 C C . TRP A 1 83 ? 2.577 5.154 -22.746 1.00 97.94 83 TRP A C 1
ATOM 631 O O . TRP A 1 83 ? 2.269 4.983 -21.571 1.00 97.94 83 TRP A O 1
ATOM 641 N N . LEU A 1 84 ? 1.669 5.467 -23.676 1.00 98.38 84 LEU A N 1
ATOM 642 C CA . LEU A 1 84 ? 0.247 5.651 -23.365 1.00 98.38 84 LEU A CA 1
ATOM 643 C C . LEU A 1 84 ? -0.407 4.369 -22.833 1.00 98.38 84 LEU A C 1
ATOM 645 O O . LEU A 1 84 ? -1.164 4.433 -21.869 1.00 98.38 84 LEU A O 1
ATOM 649 N N . VAL A 1 85 ? -0.097 3.211 -23.423 1.00 98.31 85 VAL A N 1
ATOM 650 C CA . VAL A 1 85 ? -0.587 1.911 -22.933 1.00 98.31 85 VAL A CA 1
ATOM 651 C C . VAL A 1 85 ? -0.031 1.612 -21.541 1.00 98.31 85 VAL A C 1
ATOM 653 O O . VAL A 1 85 ? -0.782 1.192 -20.661 1.00 98.31 85 VAL A O 1
ATOM 656 N N . GLY A 1 86 ? 1.262 1.873 -21.322 1.00 98.38 86 GLY A N 1
ATOM 657 C CA . GLY A 1 86 ? 1.879 1.744 -20.003 1.00 98.38 86 GLY A CA 1
ATOM 658 C C . GLY A 1 86 ? 1.202 2.637 -18.963 1.00 98.38 86 GLY A C 1
ATOM 659 O O . GLY A 1 86 ? 0.869 2.166 -17.880 1.00 98.38 86 GLY A O 1
ATOM 660 N N . ASN A 1 87 ? 0.918 3.895 -19.309 1.00 98.44 87 ASN A N 1
ATOM 661 C CA . ASN A 1 87 ? 0.206 4.814 -18.424 1.00 98.44 87 ASN A CA 1
ATOM 662 C C . ASN A 1 87 ? -1.216 4.318 -18.116 1.00 98.44 87 ASN A C 1
ATOM 664 O O . ASN A 1 87 ? -1.603 4.241 -16.957 1.00 98.44 87 ASN A O 1
ATOM 668 N N . TRP A 1 88 ? -1.967 3.874 -19.126 1.00 98.38 88 TRP A N 1
ATOM 669 C CA . TRP A 1 88 ? -3.301 3.306 -18.917 1.00 98.38 88 TRP A CA 1
ATOM 670 C C . TRP A 1 88 ? -3.295 2.113 -17.945 1.00 98.38 88 TRP A C 1
ATOM 672 O O . TRP A 1 88 ? -4.194 1.992 -17.109 1.00 98.38 88 TRP A O 1
ATOM 682 N N . HIS A 1 89 ? -2.275 1.252 -18.026 1.00 98.44 89 HIS A N 1
ATOM 683 C CA . HIS A 1 89 ? -2.107 0.138 -17.095 1.00 98.44 89 HIS A CA 1
ATOM 684 C C . HIS A 1 89 ? -1.834 0.628 -15.667 1.00 98.44 89 HIS A C 1
ATOM 686 O O . HIS A 1 89 ? -2.531 0.213 -14.743 1.00 98.44 89 HIS A O 1
ATOM 692 N N . LEU A 1 90 ? -0.903 1.574 -15.501 1.00 98.62 90 LEU A N 1
ATOM 693 C CA . LEU A 1 90 ? -0.586 2.172 -14.200 1.00 98.62 90 LEU A CA 1
ATOM 694 C C . LEU A 1 90 ? -1.796 2.873 -13.574 1.00 98.62 90 LEU A C 1
ATOM 696 O O . LEU A 1 90 ? -2.040 2.744 -12.378 1.00 98.62 90 LEU A O 1
ATOM 700 N N . GLU A 1 91 ? -2.598 3.579 -14.367 1.00 98.50 91 GLU A N 1
ATOM 701 C CA . GLU A 1 91 ? -3.835 4.185 -13.880 1.00 98.50 91 GLU A CA 1
ATOM 702 C C . GLU A 1 91 ? -4.863 3.133 -13.434 1.00 98.50 91 GLU A C 1
ATOM 704 O O . GLU A 1 91 ? -5.627 3.363 -12.495 1.00 98.50 91 GLU A O 1
ATOM 709 N N . ALA A 1 92 ? -4.927 1.981 -14.108 1.00 98.31 92 ALA A N 1
ATOM 710 C CA . ALA A 1 92 ? -5.811 0.891 -13.709 1.00 98.31 92 ALA A CA 1
ATOM 711 C C . ALA A 1 92 ? -5.363 0.251 -12.387 1.00 98.31 92 ALA A C 1
ATOM 713 O O . ALA A 1 92 ? -6.210 0.014 -11.521 1.00 98.31 92 ALA A O 1
ATOM 714 N N . GLU A 1 93 ? -4.058 0.031 -12.214 1.00 98.56 93 GLU A N 1
ATOM 715 C CA . GLU A 1 93 ? -3.467 -0.435 -10.956 1.00 98.56 93 GLU A CA 1
ATOM 716 C C . GLU A 1 93 ? -3.720 0.562 -9.821 1.00 98.56 93 GLU A C 1
ATOM 718 O O . GLU A 1 93 ? -4.227 0.174 -8.768 1.00 98.56 93 GLU A O 1
ATOM 723 N N . LEU A 1 94 ? -3.475 1.855 -10.062 1.00 98.62 94 LEU A N 1
ATOM 724 C CA . LEU A 1 94 ? -3.736 2.922 -9.095 1.00 98.62 94 LEU A CA 1
ATOM 725 C C . LEU A 1 94 ? -5.198 2.906 -8.633 1.00 98.62 94 LEU A C 1
ATOM 727 O O . LEU A 1 94 ? -5.461 2.844 -7.435 1.00 98.62 94 LEU A O 1
ATOM 731 N N . ARG A 1 95 ? -6.154 2.864 -9.571 1.00 98.62 95 ARG A N 1
ATOM 732 C CA . ARG A 1 95 ? -7.587 2.778 -9.241 1.00 98.62 95 ARG A CA 1
ATOM 733 C C . ARG A 1 95 ? -7.951 1.499 -8.484 1.00 98.62 95 ARG A C 1
ATOM 735 O O . ARG A 1 95 ? -8.942 1.486 -7.756 1.00 98.62 95 ARG A O 1
ATOM 742 N N . SER A 1 96 ? -7.238 0.390 -8.687 1.00 98.50 96 SER A N 1
ATOM 743 C CA . SER A 1 96 ? -7.437 -0.825 -7.883 1.00 98.50 96 SER A CA 1
ATOM 744 C C . SER A 1 96 ? -6.995 -0.597 -6.443 1.00 98.50 96 SER A C 1
ATOM 746 O O . SER A 1 96 ? -7.797 -0.773 -5.529 1.00 98.50 96 SER A O 1
ATOM 748 N N . LEU A 1 97 ? -5.772 -0.101 -6.255 1.00 98.69 97 LEU A N 1
ATOM 749 C CA . LEU A 1 97 ? -5.201 0.156 -4.935 1.00 98.69 97 LEU A CA 1
ATOM 750 C C . LEU A 1 97 ? -6.004 1.202 -4.151 1.00 98.69 97 LEU A C 1
ATOM 752 O O . LEU A 1 97 ? -6.250 1.031 -2.960 1.00 98.69 97 LEU A O 1
ATOM 756 N N . GLU A 1 98 ? -6.473 2.263 -4.808 1.00 98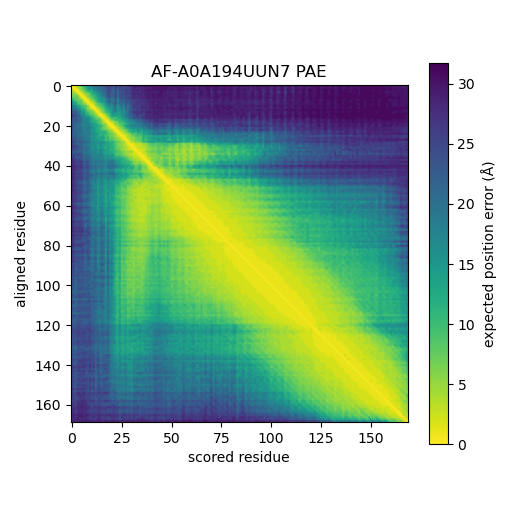.69 98 GLU A N 1
ATOM 757 C CA . GLU A 1 98 ? -7.335 3.270 -4.178 1.00 98.69 98 GLU A CA 1
ATOM 758 C C . GLU A 1 98 ? -8.655 2.672 -3.675 1.00 98.69 98 GLU A C 1
ATOM 760 O O . GLU A 1 98 ? -9.116 3.025 -2.586 1.00 98.69 98 GLU A O 1
ATOM 765 N N . ARG A 1 99 ? -9.248 1.738 -4.432 1.00 98.69 99 ARG A N 1
ATOM 766 C CA . ARG A 1 99 ? -10.453 1.011 -4.004 1.00 98.69 99 ARG A CA 1
ATOM 767 C C . ARG A 1 99 ? -10.163 0.103 -2.817 1.00 98.69 99 ARG A C 1
ATOM 769 O O . ARG A 1 99 ? -10.896 0.165 -1.838 1.00 98.69 99 ARG A O 1
ATOM 776 N N . GLU A 1 100 ? -9.075 -0.659 -2.856 1.00 98.56 100 GLU A N 1
ATOM 777 C CA . GLU A 1 100 ? -8.666 -1.524 -1.741 1.00 98.56 100 GLU A CA 1
ATOM 778 C C . GLU A 1 100 ? -8.448 -0.722 -0.449 1.00 98.56 100 GLU A C 1
ATOM 780 O O . GLU A 1 100 ? -8.913 -1.114 0.622 1.00 98.56 100 GLU A O 1
ATOM 785 N N . VAL A 1 101 ? -7.817 0.453 -0.542 1.00 98.69 101 VAL A N 1
ATOM 786 C CA . VAL A 1 101 ? -7.635 1.353 0.607 1.00 98.69 101 VAL A CA 1
ATOM 787 C C . VAL A 1 101 ? -8.973 1.892 1.115 1.00 98.69 101 VAL A C 1
ATOM 789 O O . VAL A 1 101 ? -9.186 1.953 2.329 1.00 98.69 101 VAL A O 1
ATOM 792 N N . ALA A 1 102 ? -9.875 2.300 0.220 1.00 98.56 102 ALA A N 1
ATOM 793 C CA . ALA A 1 102 ? -11.200 2.775 0.607 1.00 98.56 102 ALA A CA 1
ATOM 794 C C . ALA A 1 102 ? -12.015 1.672 1.302 1.00 98.56 102 ALA A C 1
ATOM 796 O O . ALA A 1 102 ? -12.662 1.931 2.317 1.00 98.56 102 ALA A O 1
ATOM 797 N N . ASP A 1 103 ? -11.944 0.441 0.803 1.00 98.62 103 ASP A N 1
ATOM 798 C CA . ASP A 1 103 ? -12.631 -0.721 1.363 1.00 98.62 103 ASP A CA 1
ATOM 799 C C . ASP A 1 103 ? -12.093 -1.067 2.750 1.00 98.62 103 ASP A C 1
ATOM 801 O O . ASP A 1 103 ? -12.868 -1.133 3.706 1.00 98.62 103 ASP A O 1
ATOM 805 N N . ALA A 1 104 ? -10.769 -1.142 2.902 1.00 98.50 104 ALA A N 1
ATOM 806 C CA . ALA A 1 104 ? -10.131 -1.379 4.193 1.00 98.50 104 ALA A CA 1
ATOM 807 C C . ALA A 1 104 ? -10.498 -0.304 5.231 1.00 98.50 104 ALA A C 1
ATOM 809 O O . ALA A 1 104 ? -10.762 -0.615 6.393 1.00 98.50 104 ALA A O 1
ATOM 810 N N . ARG A 1 105 ? -10.569 0.973 4.828 1.00 98.62 105 ARG A N 1
ATOM 811 C CA . ARG A 1 105 ? -11.021 2.059 5.717 1.00 98.62 105 ARG A CA 1
ATOM 812 C C . ARG A 1 105 ? -12.467 1.866 6.162 1.00 98.62 105 ARG A C 1
ATOM 814 O O . ARG A 1 105 ? -12.746 1.977 7.352 1.00 98.62 105 ARG A O 1
ATOM 821 N N . ARG A 1 106 ? -13.367 1.510 5.239 1.00 98.50 106 ARG A N 1
ATOM 822 C CA . ARG A 1 106 ? -14.769 1.218 5.578 1.00 98.50 106 ARG A CA 1
ATOM 823 C C . ARG A 1 106 ? -14.880 0.059 6.566 1.00 98.50 106 ARG A C 1
ATOM 825 O O . ARG A 1 106 ? -15.666 0.138 7.507 1.00 98.50 106 ARG A O 1
ATOM 832 N N . GLU A 1 107 ? -14.090 -0.995 6.396 1.00 98.50 107 GLU A N 1
ATOM 833 C CA . GLU A 1 107 ? -14.060 -2.119 7.339 1.00 98.50 107 GLU A CA 1
ATOM 834 C C . GLU A 1 107 ? -13.580 -1.695 8.732 1.00 98.50 107 GLU A C 1
ATOM 836 O O . GLU A 1 107 ? -14.196 -2.063 9.738 1.00 98.50 107 GLU A O 1
ATOM 841 N N . ILE A 1 108 ? -12.526 -0.874 8.802 1.00 98.56 108 ILE A N 1
ATOM 842 C CA . ILE A 1 108 ? -12.025 -0.306 10.061 1.00 98.56 108 ILE A CA 1
ATOM 843 C C . ILE A 1 108 ? -13.113 0.521 10.755 1.00 98.56 108 ILE A C 1
ATOM 845 O O . ILE A 1 108 ? -13.330 0.352 11.960 1.00 98.56 108 ILE A O 1
ATOM 849 N N . ASP A 1 109 ? -13.824 1.373 10.019 1.00 98.56 109 ASP A N 1
ATOM 850 C CA . ASP A 1 109 ? -14.895 2.207 10.569 1.00 98.56 109 ASP A CA 1
ATOM 851 C C . ASP A 1 109 ? -16.038 1.350 11.129 1.00 98.56 109 ASP A C 1
ATOM 853 O O . ASP A 1 109 ? -16.492 1.572 12.254 1.00 98.56 109 ASP A O 1
ATOM 857 N N . LEU A 1 110 ? -16.455 0.304 10.407 1.00 98.50 110 LEU A N 1
ATOM 858 C CA . LEU A 1 110 ? -17.489 -0.627 10.873 1.00 98.50 110 LEU A CA 1
ATOM 859 C C . LEU A 1 110 ? -17.084 -1.345 12.165 1.00 98.50 110 LEU A C 1
ATOM 861 O O . LEU A 1 110 ? -17.896 -1.483 13.087 1.00 98.50 110 LEU A O 1
ATOM 865 N N . VAL A 1 111 ? -15.830 -1.796 12.253 1.00 98.50 111 VAL A N 1
ATOM 866 C CA . VAL A 1 111 ? -15.295 -2.417 13.473 1.00 98.50 111 VAL A CA 1
ATOM 867 C C . VAL A 1 111 ? -15.249 -1.405 14.616 1.00 98.50 111 VAL A C 1
ATOM 869 O O . VAL A 1 111 ? -15.598 -1.748 15.746 1.00 98.50 111 VAL A O 1
ATOM 872 N N . THR A 1 112 ? -14.859 -0.164 14.336 1.00 98.44 112 THR A N 1
ATOM 873 C CA . THR A 1 112 ? -14.750 0.906 15.334 1.00 98.44 112 THR A CA 1
ATOM 874 C C . THR A 1 112 ? -16.117 1.275 15.901 1.00 98.44 112 THR A C 1
ATOM 876 O O . THR A 1 112 ? -16.287 1.258 17.118 1.00 98.44 112 THR A O 1
ATOM 879 N N . ILE A 1 113 ? -17.118 1.481 15.042 1.00 98.38 113 ILE A N 1
ATOM 880 C CA . ILE A 1 113 ? -18.506 1.749 15.449 1.00 98.38 113 ILE A CA 1
ATOM 881 C C . ILE A 1 113 ? -19.054 0.588 16.285 1.00 98.38 113 ILE A C 1
ATOM 883 O O . ILE A 1 113 ? -19.671 0.803 17.330 1.00 98.38 113 ILE A O 1
ATOM 887 N N . ARG A 1 114 ? -18.802 -0.663 15.871 1.00 98.06 114 ARG A N 1
ATOM 888 C CA . ARG A 1 114 ? -19.220 -1.842 16.643 1.00 98.06 114 ARG A CA 1
ATOM 889 C C . ARG A 1 114 ? -18.570 -1.868 18.026 1.00 98.06 114 ARG A C 1
ATOM 891 O O . ARG A 1 114 ? -19.264 -2.115 19.008 1.00 98.06 114 ARG A O 1
ATOM 898 N N . ARG A 1 115 ? -17.258 -1.621 18.107 1.00 98.19 115 ARG A N 1
ATOM 899 C CA . ARG A 1 115 ? -16.523 -1.569 19.381 1.00 98.19 115 ARG A CA 1
ATOM 900 C C . ARG A 1 115 ? -17.073 -0.479 20.288 1.00 98.19 115 ARG A C 1
ATOM 902 O O . ARG A 1 115 ? -17.337 -0.759 21.451 1.00 98.19 115 ARG A O 1
ATOM 909 N N . GLN A 1 116 ? -17.285 0.717 19.747 1.00 97.81 116 GLN A N 1
ATOM 910 C CA . GLN A 1 116 ? -17.834 1.841 20.493 1.00 97.81 116 GLN A CA 1
ATOM 911 C C . GLN A 1 116 ? -19.211 1.505 21.070 1.00 97.81 116 GLN A C 1
ATOM 913 O O . GLN A 1 116 ? -19.414 1.659 22.269 1.00 97.81 116 GLN A O 1
ATOM 918 N N . ARG A 1 117 ? -20.120 0.945 20.262 1.00 96.94 117 ARG A N 1
ATOM 919 C CA . ARG A 1 117 ? -21.458 0.554 20.726 1.00 96.94 117 ARG 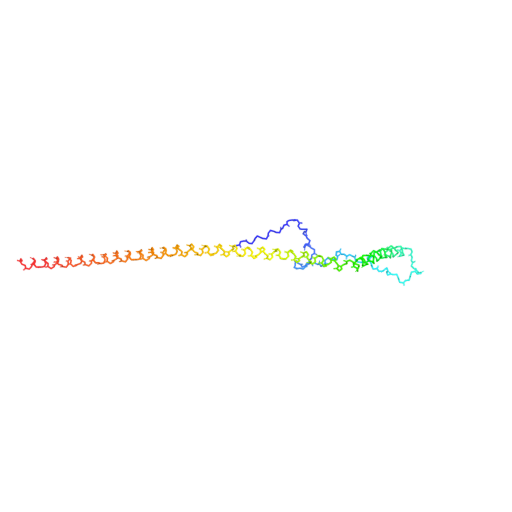A CA 1
ATOM 920 C C . ARG A 1 117 ? -21.411 -0.435 21.895 1.00 96.94 117 ARG A C 1
ATOM 922 O O . ARG A 1 117 ? -22.110 -0.240 22.882 1.00 96.94 117 ARG A O 1
ATOM 929 N N . VAL A 1 118 ? -20.579 -1.475 21.794 1.00 96.31 118 VAL A N 1
ATOM 930 C CA . VAL A 1 118 ? -20.424 -2.474 22.869 1.00 96.31 118 VAL A CA 1
ATOM 931 C C . VAL A 1 118 ? -19.842 -1.832 24.132 1.00 96.31 118 VAL A C 1
ATOM 933 O O . VAL A 1 118 ? -20.284 -2.125 25.239 1.00 96.31 118 VAL A O 1
ATOM 936 N N . GLN A 1 119 ? -18.865 -0.936 23.983 1.00 96.81 119 GLN A N 1
ATOM 937 C CA . GLN A 1 119 ? -18.264 -0.231 25.116 1.00 96.81 119 GLN A CA 1
ATOM 938 C C . GLN A 1 119 ? -19.245 0.731 25.795 1.00 96.81 119 GLN A C 1
ATOM 940 O O . GLN A 1 119 ? -19.244 0.828 27.018 1.00 96.81 119 GLN A O 1
ATOM 945 N N . GLU A 1 120 ? -20.085 1.427 25.031 1.00 96.44 120 GLU A N 1
ATOM 946 C CA . GLU A 1 120 ? -21.108 2.328 25.568 1.00 96.44 120 GLU A CA 1
ATOM 947 C C . GLU A 1 120 ? -22.191 1.566 26.343 1.00 96.44 120 GLU A C 1
ATOM 949 O O . GLU A 1 120 ? -22.582 2.005 27.428 1.00 96.44 120 GLU A O 1
ATOM 954 N N . GLU A 1 121 ? -22.618 0.407 25.830 1.00 93.62 121 GLU A N 1
ATOM 955 C CA . GLU A 1 121 ? -23.573 -0.492 26.489 1.00 93.62 121 GLU A CA 1
ATOM 956 C C . GLU A 1 121 ? -23.034 -0.988 27.839 1.00 93.62 121 GLU A C 1
ATOM 958 O O . GLU A 1 121 ? -23.645 -0.745 28.882 1.00 93.62 121 GLU A O 1
ATOM 963 N N . VAL A 1 122 ? -21.833 -1.577 27.840 1.00 95.88 122 VAL A N 1
ATOM 964 C CA . VAL A 1 122 ? -21.171 -2.057 29.066 1.00 95.88 122 VAL A CA 1
ATOM 965 C C . VAL A 1 122 ? -20.855 -0.899 30.019 1.00 95.88 122 VAL A C 1
ATOM 967 O O . VAL A 1 122 ? -20.988 -1.023 31.235 1.00 95.88 122 VAL A O 1
ATOM 970 N N . GLY A 1 123 ? -20.476 0.266 29.490 1.00 96.00 123 GLY A N 1
ATOM 971 C CA . GLY A 1 123 ? -20.201 1.455 30.293 1.00 96.00 123 GLY A CA 1
ATOM 972 C C . GLY A 1 123 ? -21.422 1.945 31.077 1.00 96.00 123 GLY A C 1
ATOM 973 O O . GLY A 1 123 ? -21.263 2.470 32.179 1.00 96.00 123 GLY A O 1
ATOM 974 N N . GLY A 1 124 ? -22.635 1.767 30.541 1.00 93.75 124 GLY A N 1
ATOM 975 C CA . GLY A 1 124 ? -23.880 2.042 31.261 1.00 93.75 124 GLY A CA 1
ATOM 976 C C . GLY A 1 124 ? -24.067 1.131 32.472 1.00 93.75 124 GLY A C 1
ATOM 977 O O . GLY A 1 124 ? -24.336 1.620 33.570 1.00 93.75 124 GLY A O 1
ATOM 978 N N . GLU A 1 125 ? -23.854 -0.172 32.288 1.00 94.75 125 GLU A N 1
ATOM 979 C CA . GLU A 1 125 ? -23.944 -1.166 33.362 1.00 94.75 125 GLU A CA 1
ATOM 980 C C . GLU A 1 125 ? -22.908 -0.905 34.463 1.00 94.75 125 GLU A C 1
ATOM 982 O O . GLU A 1 125 ? -23.264 -0.841 35.640 1.00 94.75 125 GLU A O 1
ATOM 987 N N . ILE A 1 126 ? -21.647 -0.657 34.089 1.00 97.25 126 ILE A N 1
ATOM 988 C CA . ILE A 1 126 ? -20.568 -0.358 35.044 1.00 97.25 126 ILE A CA 1
ATOM 989 C C . ILE A 1 126 ? -20.911 0.867 35.899 1.00 97.25 126 ILE A C 1
ATOM 991 O O . ILE A 1 126 ? -20.725 0.829 37.115 1.00 97.25 126 ILE A O 1
ATOM 995 N N . ARG A 1 127 ? -21.445 1.941 35.299 1.00 96.88 127 ARG A N 1
ATOM 996 C CA . ARG A 1 127 ? -21.873 3.131 36.057 1.00 96.88 127 ARG A CA 1
ATOM 997 C C . ARG A 1 127 ? -23.001 2.809 37.038 1.00 96.88 127 ARG A C 1
ATOM 999 O O . ARG A 1 127 ? -22.936 3.224 38.190 1.00 96.88 127 ARG A O 1
ATOM 1006 N N . GLY A 1 128 ? -23.999 2.032 36.615 1.00 95.94 128 GLY A N 1
ATOM 1007 C CA . GLY A 1 128 ? -25.100 1.619 37.491 1.00 95.94 128 GLY A CA 1
ATOM 1008 C C . GLY A 1 128 ? -24.641 0.747 38.667 1.00 95.94 128 GLY A C 1
ATOM 1009 O O . GLY A 1 128 ? -25.126 0.912 39.794 1.00 95.94 128 GLY A O 1
ATOM 1010 N N . LEU A 1 129 ? -23.677 -0.147 38.426 1.00 97.69 129 LEU A N 1
ATOM 1011 C CA . LEU A 1 129 ? -23.039 -0.951 39.468 1.00 97.69 129 LEU A CA 1
ATOM 1012 C C . LEU A 1 129 ? -22.224 -0.080 40.433 1.00 97.69 129 LEU A C 1
ATOM 1014 O O . LEU A 1 129 ? -22.376 -0.250 41.641 1.00 97.69 129 LEU A O 1
ATOM 1018 N N . ASP A 1 130 ? -21.438 0.881 39.935 1.00 98.06 130 ASP A N 1
ATOM 1019 C CA . ASP A 1 130 ? -20.664 1.809 40.777 1.00 98.06 130 ASP A CA 1
ATOM 1020 C C . ASP A 1 130 ? -21.578 2.656 41.672 1.00 98.06 130 ASP A C 1
ATOM 1022 O O . ASP A 1 130 ? -21.376 2.733 42.884 1.00 98.06 130 ASP A O 1
ATOM 1026 N N . GLU A 1 131 ? -22.647 3.231 41.118 1.00 98.00 131 GLU A N 1
ATOM 1027 C CA . GLU A 1 131 ? -23.618 4.010 41.893 1.00 98.00 131 GLU A CA 1
ATOM 1028 C C . GLU A 1 131 ? -24.328 3.163 42.953 1.00 98.00 131 GLU A C 1
ATOM 1030 O O . GLU A 1 131 ? -24.548 3.614 44.081 1.00 98.00 131 GLU A O 1
ATOM 1035 N N . THR A 1 132 ? -24.701 1.930 42.604 1.00 97.81 132 THR A N 1
ATOM 1036 C CA . THR A 1 132 ? -25.373 1.013 43.532 1.00 97.81 132 THR A CA 1
ATOM 1037 C C . THR A 1 132 ? -24.431 0.564 44.638 1.00 97.81 132 THR A C 1
ATOM 1039 O O . THR A 1 132 ? -24.833 0.546 45.802 1.00 97.81 132 THR A O 1
ATOM 1042 N N . TRP A 1 133 ? -23.176 0.276 44.303 1.00 98.06 133 TRP A N 1
ATOM 1043 C CA . TRP A 1 133 ? -22.133 -0.031 45.270 1.00 98.06 133 TRP A CA 1
ATOM 1044 C C . TRP A 1 133 ? -21.884 1.152 46.215 1.00 98.06 133 TRP A C 1
ATOM 1046 O O . TRP A 1 133 ? -21.966 0.975 47.431 1.00 98.06 133 TRP A O 1
ATOM 1056 N N . ARG A 1 134 ? -21.702 2.372 45.688 1.00 98.12 134 ARG A N 1
ATOM 1057 C CA . ARG A 1 134 ? -21.535 3.599 46.491 1.00 98.12 134 ARG A CA 1
ATOM 1058 C C . ARG A 1 134 ? -22.705 3.828 47.442 1.00 98.12 134 ARG A C 1
ATOM 1060 O O . ARG A 1 134 ? -22.484 4.059 48.628 1.00 98.12 134 ARG A O 1
ATOM 1067 N N . ARG A 1 135 ? -23.946 3.724 46.949 1.00 97.62 135 ARG A N 1
ATOM 1068 C CA . ARG A 1 135 ? -25.152 3.821 47.791 1.00 97.62 135 ARG A CA 1
ATOM 1069 C C . ARG A 1 135 ? -25.190 2.723 48.852 1.00 97.62 135 ARG A C 1
ATOM 1071 O O . ARG A 1 135 ? -25.518 3.004 49.998 1.00 97.62 135 ARG A O 1
ATOM 1078 N N . GLY A 1 136 ? -24.849 1.487 48.491 1.00 97.62 136 GLY A N 1
ATOM 1079 C CA . GLY A 1 136 ? -24.798 0.355 49.415 1.00 97.62 136 GLY A CA 1
ATOM 1080 C C . GLY A 1 136 ? -23.818 0.588 50.565 1.00 97.62 136 GLY A C 1
ATOM 1081 O O . GLY A 1 136 ? -24.210 0.466 51.724 1.00 97.62 136 GLY A O 1
ATOM 1082 N N . VAL A 1 137 ? -22.584 0.990 50.248 1.00 97.69 137 VAL A N 1
ATOM 1083 C CA . VAL A 1 137 ? -21.548 1.330 51.237 1.00 97.69 137 VAL A CA 1
ATOM 1084 C C . VAL A 1 137 ? -21.977 2.517 52.103 1.00 97.69 137 VAL A C 1
ATOM 1086 O O . VAL A 1 137 ? -21.841 2.453 53.323 1.00 97.69 137 VAL A O 1
ATOM 1089 N N . GLY A 1 138 ? -22.548 3.564 51.496 1.00 97.56 138 GLY A N 1
ATOM 1090 C CA . GLY A 1 138 ? -23.070 4.728 52.216 1.00 97.56 138 GLY A CA 1
ATOM 1091 C C . GLY A 1 138 ? -24.121 4.347 53.259 1.00 97.56 138 GLY A C 1
ATOM 1092 O O . GLY A 1 138 ? -23.975 4.696 54.425 1.00 97.56 138 GLY A O 1
ATOM 1093 N N . ARG A 1 139 ? -25.115 3.531 52.881 1.00 97.50 139 ARG A N 1
ATOM 1094 C CA . ARG A 1 139 ? -26.137 3.049 53.825 1.00 97.50 139 ARG A CA 1
ATOM 1095 C C . ARG A 1 139 ? -25.548 2.230 54.968 1.00 97.50 139 ARG A C 1
ATOM 1097 O O . ARG A 1 139 ? -26.001 2.378 56.093 1.00 97.50 139 ARG A O 1
ATOM 1104 N N . VAL A 1 140 ? -24.575 1.356 54.695 1.00 97.50 140 VAL A N 1
ATOM 1105 C CA . VAL A 1 140 ? -23.932 0.559 55.755 1.00 97.50 140 VAL A CA 1
ATOM 1106 C C . VAL A 1 140 ? -23.243 1.484 56.759 1.00 97.50 140 VAL A C 1
ATOM 1108 O O . VAL A 1 140 ? -23.455 1.346 57.960 1.00 97.50 140 VAL A O 1
ATOM 1111 N N . LEU A 1 141 ? -22.498 2.482 56.279 1.00 97.38 141 LEU A N 1
ATOM 1112 C CA . LEU A 1 141 ? -21.867 3.486 57.141 1.00 97.38 141 LEU A CA 1
ATOM 1113 C C . LEU A 1 141 ? -22.895 4.280 57.957 1.00 97.38 141 LEU A C 1
ATOM 1115 O O . LEU A 1 141 ? -22.718 4.436 59.162 1.00 97.38 141 LEU A O 1
ATOM 1119 N N . GLU A 1 142 ? -23.982 4.738 57.334 1.00 97.00 142 GLU A N 1
ATOM 1120 C CA . GLU A 1 142 ? -25.073 5.436 58.027 1.00 97.00 142 GLU A CA 1
ATOM 1121 C C . GLU A 1 142 ? -25.692 4.567 59.131 1.00 97.00 142 GLU A C 1
ATOM 1123 O O . GLU A 1 142 ? -25.909 5.047 60.245 1.00 97.00 142 GLU A O 1
ATOM 1128 N N . THR A 1 143 ? -25.925 3.276 58.862 1.00 97.62 143 THR A N 1
ATOM 1129 C CA . THR A 1 143 ? -26.472 2.350 59.862 1.00 97.62 143 THR A CA 1
ATOM 1130 C C . THR A 1 143 ? -25.506 2.075 61.008 1.00 97.62 143 THR A C 1
ATOM 1132 O O . THR A 1 143 ? -25.941 2.031 62.156 1.00 97.62 143 THR A O 1
ATOM 1135 N N . GLU A 1 144 ? -24.207 1.941 60.732 1.00 96.88 144 GLU A N 1
ATOM 1136 C CA . GLU A 1 144 ? -23.187 1.750 61.770 1.00 96.88 144 GLU A CA 1
ATOM 1137 C C . GLU A 1 144 ? -23.081 2.984 62.675 1.00 96.88 144 GLU A C 1
ATOM 1139 O O . GLU A 1 144 ? -23.041 2.857 63.900 1.00 96.88 144 GLU A O 1
ATOM 1144 N N . VAL A 1 145 ? -23.119 4.188 62.092 1.00 97.31 145 VAL A N 1
ATOM 1145 C CA . VAL A 1 145 ? -23.130 5.448 62.851 1.00 97.31 145 VAL A CA 1
ATOM 1146 C C . VAL A 1 145 ? -24.384 5.556 63.719 1.00 97.31 145 VAL A C 1
ATOM 1148 O O . VAL A 1 145 ? -24.277 5.886 64.900 1.00 97.31 145 VAL A O 1
ATOM 1151 N N . ALA A 1 146 ? -25.563 5.242 63.176 1.00 96.75 146 ALA A N 1
ATOM 1152 C CA . ALA A 1 146 ? -26.810 5.253 63.940 1.00 96.75 146 ALA A CA 1
ATOM 1153 C C . ALA A 1 146 ? -26.797 4.220 65.083 1.00 96.75 146 ALA A C 1
ATOM 1155 O O . ALA A 1 146 ? -27.186 4.536 66.207 1.00 96.75 146 ALA A O 1
ATOM 1156 N N . ALA A 1 147 ? -26.300 3.006 64.830 1.00 96.88 147 ALA A N 1
ATOM 1157 C CA . ALA A 1 147 ? -26.200 1.952 65.836 1.00 96.88 147 ALA A CA 1
ATOM 1158 C C . ALA A 1 147 ? -25.208 2.305 66.957 1.00 96.88 147 ALA A C 1
ATOM 1160 O O . ALA A 1 147 ? -25.448 1.988 68.123 1.00 96.88 147 ALA A O 1
ATOM 1161 N N . GLU A 1 148 ? -24.090 2.955 66.624 1.00 96.88 148 GLU A N 1
ATOM 1162 C CA . GLU A 1 148 ? -23.145 3.494 67.607 1.00 96.88 148 GLU A CA 1
ATOM 1163 C C . GLU A 1 148 ? -23.767 4.643 68.418 1.00 96.88 148 GLU A C 1
ATOM 1165 O O . GLU A 1 148 ? -23.582 4.701 69.634 1.00 96.88 148 GLU A O 1
ATOM 1170 N N . GLY A 1 149 ? -24.556 5.515 67.780 1.00 96.44 149 GLY A N 1
ATOM 1171 C CA . GLY A 1 149 ? -25.323 6.570 68.451 1.00 96.44 149 GLY A CA 1
ATOM 1172 C C . GLY A 1 149 ? -26.284 6.011 69.502 1.00 96.44 149 GLY A C 1
ATOM 1173 O O . GLY A 1 149 ? -26.179 6.359 70.677 1.00 96.44 149 GLY A O 1
ATOM 1174 N N . VAL A 1 150 ? -27.131 5.052 69.116 1.00 96.75 150 VAL A N 1
ATOM 1175 C CA . VAL A 1 150 ? -28.065 4.379 70.039 1.00 96.75 150 VAL A CA 1
ATOM 1176 C C . VAL A 1 150 ? -27.318 3.666 71.171 1.00 96.75 150 VAL A C 1
ATOM 1178 O O . VAL A 1 150 ? -27.742 3.717 72.324 1.00 96.75 150 VAL A O 1
ATOM 1181 N N . ARG A 1 151 ? -26.174 3.025 70.888 1.00 96.06 151 ARG A N 1
ATOM 1182 C CA . ARG A 1 151 ? -25.345 2.402 71.935 1.00 96.06 151 ARG A CA 1
ATOM 1183 C C . ARG A 1 151 ? -24.864 3.416 72.973 1.00 96.06 151 ARG A C 1
ATOM 1185 O O . ARG A 1 151 ? -24.856 3.093 74.161 1.00 96.06 151 ARG A O 1
ATOM 1192 N N . ARG A 1 152 ? -24.484 4.626 72.556 1.00 95.56 152 ARG A N 1
ATOM 1193 C CA . ARG A 1 152 ? -24.087 5.701 73.480 1.00 95.56 152 ARG A CA 1
ATOM 1194 C C . ARG A 1 152 ? -25.258 6.178 74.331 1.00 95.56 152 ARG A C 1
ATOM 1196 O O . ARG A 1 152 ? -25.103 6.241 75.546 1.00 95.56 152 ARG A O 1
ATOM 1203 N N . GLU A 1 153 ? -26.418 6.415 73.724 1.00 95.69 153 GLU A N 1
ATOM 1204 C CA . GLU A 1 153 ? -27.638 6.815 74.443 1.00 95.69 153 GLU A CA 1
ATOM 1205 C C . GLU A 1 153 ? -28.037 5.778 75.507 1.00 95.69 153 GLU A C 1
ATOM 1207 O O . GLU A 1 153 ? -28.309 6.127 76.654 1.00 95.69 153 GLU A O 1
ATOM 1212 N N . VAL A 1 154 ? -27.995 4.480 75.176 1.00 95.62 154 VAL A N 1
ATOM 1213 C CA . VAL A 1 154 ? -28.283 3.401 76.139 1.00 95.62 154 VAL A CA 1
ATOM 1214 C C . VAL A 1 154 ? -27.305 3.421 77.317 1.00 95.62 154 VAL A C 1
ATOM 1216 O O . VAL A 1 154 ? -27.724 3.267 78.465 1.00 95.62 154 VAL A O 1
ATOM 1219 N N . LEU A 1 155 ? -26.008 3.614 77.058 1.00 95.44 155 LEU A N 1
ATOM 1220 C CA . LEU A 1 155 ? -24.998 3.701 78.117 1.00 95.44 155 LEU A CA 1
ATOM 1221 C C . LEU A 1 155 ? -25.208 4.925 79.017 1.00 95.44 155 LEU A C 1
ATOM 1223 O O . LEU A 1 155 ? -24.976 4.832 80.223 1.00 95.44 155 LEU A O 1
ATOM 1227 N N . GLU A 1 156 ? -25.643 6.056 78.463 1.00 94.62 156 GLU A N 1
ATOM 1228 C CA . GLU A 1 156 ? -25.989 7.251 79.238 1.00 94.62 156 GLU A CA 1
ATOM 1229 C C . GLU A 1 156 ? -27.195 6.998 80.145 1.00 94.62 156 GLU A C 1
ATOM 1231 O O . GLU A 1 156 ? -27.089 7.189 81.357 1.00 94.62 156 GLU A O 1
ATOM 1236 N N . VAL A 1 157 ? -28.286 6.443 79.608 1.00 94.56 157 VAL A N 1
ATOM 1237 C CA . VAL A 1 157 ? -29.478 6.090 80.399 1.00 94.56 157 VAL A CA 1
ATOM 1238 C C . VAL A 1 157 ? -29.136 5.099 81.517 1.00 94.56 157 VAL A C 1
ATOM 1240 O O . VAL A 1 157 ? -29.590 5.256 82.650 1.00 94.56 157 VAL A O 1
ATOM 1243 N N . GLN A 1 158 ? -28.300 4.092 81.246 1.00 92.88 158 GLN A N 1
ATOM 1244 C CA . GLN A 1 158 ? -27.856 3.149 82.279 1.00 92.88 158 GLN A CA 1
ATOM 1245 C C . GLN A 1 158 ? -27.053 3.830 83.395 1.00 92.88 158 GLN A C 1
ATOM 1247 O O . GLN A 1 158 ? -27.231 3.489 84.566 1.00 92.88 158 GLN A O 1
ATOM 1252 N N . ARG A 1 159 ? -26.193 4.801 83.059 1.00 92.25 159 ARG A N 1
ATOM 1253 C CA . ARG A 1 159 ? -25.451 5.587 84.057 1.00 92.25 159 ARG A CA 1
ATOM 1254 C C . ARG A 1 159 ? -26.390 6.434 84.909 1.00 92.25 159 ARG A C 1
ATOM 1256 O O . ARG A 1 159 ? -26.229 6.445 86.125 1.00 92.25 159 ARG A O 1
ATOM 1263 N N . GLU A 1 160 ? -27.376 7.092 84.303 1.00 92.69 160 GLU A N 1
ATOM 1264 C CA . GLU A 1 160 ? -28.373 7.879 85.038 1.00 92.69 160 GLU A CA 1
ATOM 1265 C C . GLU A 1 160 ? -29.203 7.012 85.991 1.00 92.69 160 GLU A C 1
ATOM 1267 O O . GLU A 1 160 ? -29.394 7.375 87.151 1.00 92.69 160 GLU A O 1
ATOM 1272 N N . LEU A 1 161 ? -29.668 5.845 85.535 1.00 90.69 161 LEU A N 1
ATOM 1273 C CA . LEU A 1 161 ? -30.414 4.902 86.373 1.00 90.69 161 LEU A CA 1
ATOM 1274 C C . LEU A 1 161 ? -29.565 4.382 87.538 1.00 90.69 161 LEU A C 1
ATOM 1276 O O . LEU A 1 161 ? -30.057 4.314 88.662 1.00 90.69 161 LEU A O 1
ATOM 1280 N N . ALA A 1 162 ? -28.290 4.064 87.297 1.00 87.31 162 ALA A N 1
ATOM 1281 C CA . ALA A 1 162 ? -27.368 3.655 88.353 1.00 87.31 162 ALA A CA 1
ATOM 1282 C C . ALA A 1 162 ? -27.137 4.774 89.383 1.00 87.31 162 ALA A C 1
ATOM 1284 O O . ALA A 1 162 ? -27.122 4.503 90.581 1.00 87.31 162 ALA A O 1
ATOM 1285 N N . GLN A 1 163 ? -27.010 6.029 88.940 1.00 86.06 163 GLN A N 1
ATOM 1286 C CA . GLN A 1 163 ? -26.881 7.187 89.833 1.00 86.06 163 GLN A CA 1
ATOM 1287 C C . GLN A 1 163 ? -28.150 7.424 90.661 1.00 86.06 163 GLN A C 1
ATOM 1289 O O . GLN A 1 163 ? -28.053 7.699 91.853 1.00 86.06 163 GLN A O 1
ATOM 1294 N N . ARG A 1 164 ? -29.340 7.275 90.063 1.00 82.12 164 ARG A N 1
ATOM 1295 C CA . ARG A 1 164 ? -30.619 7.371 90.789 1.00 82.12 164 ARG A CA 1
ATOM 1296 C C . ARG A 1 164 ? -30.765 6.262 91.828 1.00 82.12 164 ARG A C 1
ATOM 1298 O O . ARG A 1 164 ? -31.095 6.552 92.968 1.00 82.12 164 ARG A O 1
ATOM 1305 N N . ALA A 1 165 ? -30.431 5.024 91.468 1.00 78.69 165 ALA A N 1
ATOM 1306 C CA . ALA A 1 165 ? -30.449 3.897 92.399 1.00 78.69 165 ALA A CA 1
ATOM 1307 C C . ALA A 1 165 ? -29.455 4.068 93.563 1.00 78.69 165 ALA A C 1
ATOM 1309 O O . ALA A 1 165 ? -29.718 3.599 94.663 1.00 78.69 165 ALA A O 1
ATOM 1310 N N . GLN A 1 166 ? -28.327 4.753 93.345 1.00 70.06 166 GLN A N 1
ATOM 1311 C CA . GLN A 1 166 ? -27.372 5.101 94.405 1.00 70.06 166 GLN A CA 1
ATOM 1312 C C . GLN A 1 166 ? -27.824 6.278 95.281 1.00 70.06 166 GLN A C 1
ATOM 1314 O O . GLN A 1 166 ? -27.333 6.406 96.394 1.00 70.06 166 GLN A O 1
ATOM 1319 N N . ALA A 1 167 ? -28.722 7.137 94.791 1.00 66.69 167 ALA A N 1
ATOM 1320 C CA . ALA A 1 167 ? -29.269 8.269 95.541 1.00 66.69 167 ALA A CA 1
ATOM 1321 C C . ALA A 1 167 ? -30.511 7.906 96.382 1.00 66.69 167 ALA A C 1
ATOM 1323 O O . ALA A 1 167 ? -30.883 8.667 97.271 1.00 66.69 167 ALA A O 1
ATOM 1324 N N . GLU A 1 168 ? -31.157 6.772 96.094 1.00 55.16 168 GLU A N 1
ATOM 1325 C CA . GLU A 1 168 ? -32.319 6.248 96.833 1.00 55.16 168 GLU A CA 1
ATOM 1326 C C . GLU A 1 168 ? -31.951 5.237 97.944 1.00 55.16 168 GLU A C 1
ATOM 1328 O O . GLU A 1 168 ? -32.844 4.735 98.629 1.00 55.16 168 GLU A O 1
ATOM 1333 N N . VAL A 1 169 ? -30.656 4.961 98.148 1.00 48.69 169 VAL A N 1
ATOM 1334 C CA . VAL A 1 169 ? -30.098 4.166 99.265 1.00 48.69 169 VAL A CA 1
ATOM 1335 C C . VAL A 1 169 ? -29.464 5.095 100.291 1.00 48.69 169 VAL A C 1
ATOM 1337 O O . VAL A 1 16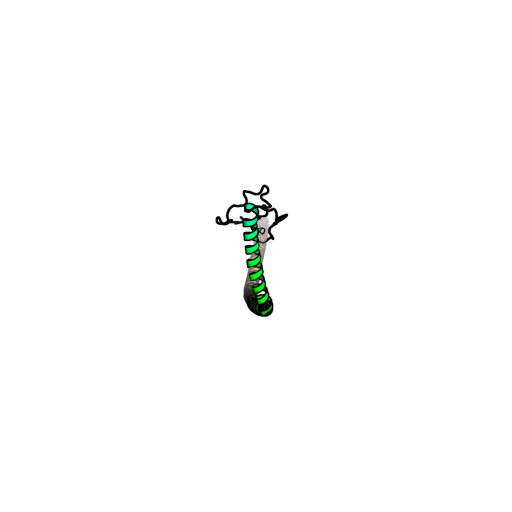9 ? -29.715 4.882 101.499 1.00 48.69 169 VAL A O 1
#

InterPro domains:
  IPR008409 Pre-mRNA-splicing factor SPF27 [PF05700] (25-163)
  IPR008409 Pre-mRNA-splicing factor SPF27 [PTHR13296] (23-164)

Radius of gyration: 47.97 Å; Cα contacts (8 Å, |Δi|>4): 29; chains: 1; bounding box: 85×25×140 Å

Secondary structure (DSSP, 8-state):
--------TTS---GGG-S-TTSPPPP-----GGGSPP--S-TTT--HHHHHHHHHHHHHHHHHHHHHHHHHHHHHHHHHHHHHHHHHHHHHHHHHHHHHHHHHHHHHHHHHHHHHHHHHHHHHHHHHHHHHHHHHHHHHHHHHHHHHHHHHHHHHHHHHHHHHHHH--

Mean predicted aligned error: 14.35 Å

pLDDT: mean 85.77, std 16.9, range [38.25, 98.69]